Protein AF-A0A8J6NQ04-F1 (afdb_monomer_lite)

pLDDT: mean 86.82, std 11.33, range [35.53, 97.88]

Structure (mmCIF, N/CA/C/O backbone):
data_AF-A0A8J6NQ04-F1
#
_entry.id   AF-A0A8J6NQ04-F1
#
loop_
_atom_site.group_PDB
_atom_site.id
_atom_site.type_symbol
_atom_site.label_atom_id
_atom_site.label_alt_id
_atom_site.label_comp_id
_atom_site.label_asym_id
_atom_site.label_entity_id
_atom_site.label_seq_id
_atom_site.pdbx_PDB_ins_code
_atom_site.Cartn_x
_atom_site.Cartn_y
_atom_site.Cartn_z
_atom_site.occupancy
_atom_site.B_iso_or_equiv
_atom_site.auth_seq_id
_atom_site.auth_comp_id
_atom_site.auth_asym_id
_atom_site.auth_atom_id
_atom_site.pdbx_PDB_model_num
ATOM 1 N N . MET A 1 1 ? -10.319 -0.128 16.556 1.00 94.50 1 MET A N 1
ATOM 2 C CA . MET A 1 1 ? -8.841 -0.154 16.621 1.00 94.50 1 MET A CA 1
ATOM 3 C C . MET A 1 1 ? -8.354 -1.260 15.707 1.00 94.50 1 MET A C 1
ATOM 5 O O . MET A 1 1 ? -8.867 -2.362 15.822 1.00 94.50 1 MET A O 1
ATOM 9 N N . LEU A 1 2 ? -7.416 -0.985 14.806 1.00 97.44 2 LEU A N 1
ATOM 10 C CA . LEU A 1 2 ? -6.812 -1.974 13.913 1.00 97.44 2 LEU A CA 1
ATOM 11 C C . LEU A 1 2 ? -5.404 -2.292 14.416 1.00 97.44 2 LEU A C 1
ATOM 13 O O . LEU A 1 2 ? -4.626 -1.371 14.656 1.00 97.44 2 LEU A O 1
ATOM 17 N N . ALA A 1 3 ? -5.070 -3.570 14.569 1.00 97.62 3 ALA A N 1
ATOM 18 C CA . ALA A 1 3 ? -3.758 -3.992 15.052 1.00 97.62 3 ALA A CA 1
ATOM 19 C C . ALA A 1 3 ? -3.240 -5.205 14.274 1.00 97.62 3 ALA A C 1
ATOM 21 O O . ALA A 1 3 ? -4.023 -6.072 13.883 1.00 97.62 3 ALA A O 1
ATOM 22 N N . ASN A 1 4 ? -1.926 -5.272 14.062 1.00 97.75 4 ASN A N 1
ATOM 23 C CA . ASN A 1 4 ? -1.296 -6.356 13.315 1.00 97.75 4 ASN A CA 1
ATOM 24 C C . ASN A 1 4 ? -0.850 -7.472 14.267 1.00 97.75 4 ASN A C 1
ATOM 26 O O . ASN A 1 4 ? -0.083 -7.228 15.192 1.00 97.75 4 ASN A O 1
ATOM 30 N N . ILE A 1 5 ? -1.287 -8.708 14.036 1.00 96.88 5 ILE A N 1
ATOM 31 C CA . ILE A 1 5 ? -0.862 -9.843 14.868 1.00 96.88 5 ILE A CA 1
ATOM 32 C C . ILE A 1 5 ? 0.562 -10.320 14.560 1.00 96.88 5 ILE A C 1
ATOM 34 O O . ILE A 1 5 ? 1.161 -10.969 15.411 1.00 96.88 5 ILE A O 1
ATOM 38 N N . ASN A 1 6 ? 1.111 -9.991 13.387 1.00 96.31 6 ASN A N 1
ATOM 39 C CA . ASN A 1 6 ? 2.474 -10.374 13.005 1.00 96.31 6 ASN A CA 1
ATOM 40 C C . ASN A 1 6 ? 3.538 -9.413 13.548 1.00 96.31 6 ASN A C 1
ATOM 42 O O . ASN A 1 6 ? 4.679 -9.816 13.744 1.00 96.31 6 ASN A O 1
ATOM 46 N N . ALA A 1 7 ? 3.171 -8.163 13.839 1.00 94.62 7 ALA A N 1
ATOM 47 C CA . ALA A 1 7 ? 4.095 -7.189 14.398 1.00 94.62 7 ALA A CA 1
ATOM 48 C C . ALA A 1 7 ? 4.182 -7.337 15.922 1.00 94.62 7 ALA A C 1
ATOM 50 O O . ALA A 1 7 ? 3.208 -7.107 16.654 1.00 94.62 7 ALA A O 1
ATOM 51 N N . ALA A 1 8 ? 5.375 -7.671 16.416 1.00 88.38 8 ALA A N 1
ATOM 52 C CA . ALA A 1 8 ? 5.630 -7.758 17.847 1.00 88.38 8 ALA A CA 1
ATOM 53 C C . ALA A 1 8 ? 5.197 -6.458 18.552 1.00 88.38 8 ALA A C 1
ATOM 55 O O . ALA A 1 8 ? 5.458 -5.354 18.083 1.00 88.38 8 ALA A O 1
ATOM 56 N N . ARG A 1 9 ? 4.536 -6.586 19.709 1.00 92.25 9 ARG A N 1
ATOM 57 C CA . ARG A 1 9 ? 3.998 -5.480 20.534 1.00 92.25 9 ARG A CA 1
ATOM 58 C C . ARG A 1 9 ? 2.775 -4.735 19.978 1.00 92.25 9 ARG A C 1
ATOM 60 O O . ARG A 1 9 ? 2.140 -4.044 20.771 1.00 92.25 9 ARG A O 1
ATOM 67 N N . SER A 1 10 ? 2.379 -4.899 18.711 1.00 95.19 10 SER A N 1
ATOM 68 C CA . SER A 1 10 ? 1.218 -4.188 18.131 1.00 95.19 10 SER A CA 1
ATOM 69 C C . SER A 1 10 ? -0.072 -4.410 18.933 1.00 95.19 10 SER A C 1
ATOM 71 O O . SER A 1 10 ? -0.723 -3.454 19.352 1.00 95.19 10 SER A O 1
ATOM 73 N N . ILE A 1 11 ? -0.390 -5.670 19.252 1.00 96.38 11 ILE A N 1
ATOM 74 C CA . ILE A 1 11 ? -1.571 -6.033 20.054 1.00 96.38 11 ILE A CA 1
ATOM 75 C C . ILE A 1 11 ? -1.493 -5.471 21.478 1.00 96.38 11 ILE A C 1
ATOM 77 O O . ILE A 1 11 ? -2.486 -4.966 21.998 1.00 96.38 11 ILE A O 1
ATOM 81 N N . GLY A 1 12 ? -0.315 -5.523 22.105 1.00 95.88 12 GLY A N 1
ATOM 82 C CA . GLY A 1 12 ? -0.109 -4.976 23.447 1.00 95.88 12 GLY A CA 1
ATOM 83 C C . GLY A 1 12 ? -0.339 -3.464 23.495 1.00 95.88 12 GLY A C 1
ATOM 84 O O . GLY A 1 12 ? -1.061 -2.982 24.367 1.00 95.88 12 GLY A O 1
ATOM 85 N N . LEU A 1 13 ? 0.205 -2.727 22.519 1.00 96.69 13 LEU A N 1
ATOM 86 C CA . LEU A 1 13 ? -0.014 -1.285 22.379 1.00 96.69 13 LEU A CA 1
ATOM 87 C C . LEU A 1 13 ? -1.482 -0.957 22.088 1.00 96.69 13 LEU A C 1
ATOM 89 O O . LEU A 1 13 ? -2.018 -0.022 22.680 1.00 96.69 13 LEU A O 1
ATOM 93 N N . ALA A 1 14 ? -2.141 -1.734 21.222 1.00 96.88 14 ALA A N 1
ATOM 94 C CA . ALA A 1 14 ? -3.564 -1.581 20.931 1.00 96.88 14 ALA A CA 1
ATOM 95 C C . ALA A 1 14 ? -4.407 -1.708 22.202 1.00 96.88 14 ALA A C 1
ATOM 97 O O . ALA A 1 14 ? -5.176 -0.800 22.513 1.00 96.88 14 ALA A O 1
ATOM 98 N N . ASN A 1 15 ? -4.199 -2.776 22.974 1.00 96.62 15 ASN A N 1
ATOM 99 C CA . ASN A 1 15 ? -4.904 -2.997 24.234 1.00 96.62 15 ASN A CA 1
ATOM 100 C C . ASN A 1 15 ? -4.642 -1.868 25.235 1.00 96.62 15 ASN A C 1
ATOM 102 O O . ASN A 1 15 ? -5.588 -1.324 25.798 1.00 96.62 15 ASN A O 1
ATOM 106 N N . TYR A 1 16 ? -3.378 -1.466 25.414 1.00 96.75 16 TYR A N 1
ATOM 107 C CA . TYR A 1 16 ? -3.022 -0.357 26.300 1.00 96.75 16 TYR A CA 1
ATOM 108 C C . TYR A 1 16 ? -3.736 0.944 25.906 1.00 96.75 16 TYR A C 1
ATOM 110 O O . TYR A 1 16 ? -4.350 1.597 26.752 1.00 96.75 16 TYR A O 1
ATOM 118 N N . TYR A 1 17 ? -3.699 1.307 24.620 1.00 95.94 17 TYR A N 1
ATOM 119 C CA . TYR A 1 17 ? -4.351 2.513 24.113 1.00 95.94 17 TYR A CA 1
ATOM 120 C C . TYR A 1 17 ? -5.870 2.455 24.300 1.00 95.94 17 TYR A C 1
ATOM 122 O O . TYR A 1 17 ? -6.471 3.434 24.737 1.00 95.94 17 TYR A O 1
ATOM 130 N N . MET A 1 18 ? -6.487 1.307 24.008 1.00 96.44 18 MET A N 1
ATOM 131 C CA . MET A 1 18 ? -7.924 1.103 24.182 1.00 96.44 18 MET A CA 1
ATOM 132 C C . MET A 1 18 ? -8.342 1.252 25.643 1.00 96.44 18 MET A C 1
ATOM 134 O O . MET A 1 18 ? -9.301 1.967 25.908 1.00 96.44 18 MET A O 1
ATOM 138 N N . THR A 1 19 ? -7.588 0.686 26.589 1.00 97.12 19 THR A N 1
ATOM 139 C CA . THR A 1 19 ? -7.846 0.862 28.026 1.00 97.12 19 THR A CA 1
ATOM 140 C C . THR A 1 19 ? -7.745 2.328 28.443 1.00 97.12 19 THR A C 1
ATOM 142 O O . THR A 1 19 ? -8.609 2.824 29.154 1.00 97.12 19 THR A O 1
ATOM 145 N N . LYS A 1 20 ? -6.719 3.055 27.982 1.00 97.25 20 LYS A N 1
ATOM 146 C CA . LYS A 1 20 ? -6.529 4.476 28.329 1.00 97.25 20 LYS A CA 1
ATOM 147 C C . LYS A 1 20 ? -7.561 5.417 27.708 1.00 97.25 20 LYS A C 1
ATOM 149 O O . LYS A 1 20 ? -7.707 6.538 28.184 1.00 97.25 20 LYS A O 1
ATOM 154 N N . ARG A 1 21 ? -8.224 4.996 26.631 1.00 95.25 21 ARG A N 1
ATOM 155 C CA . ARG A 1 21 ? -9.233 5.778 25.900 1.00 95.25 21 ARG A CA 1
ATOM 156 C C . ARG A 1 21 ? -10.648 5.226 26.056 1.00 95.25 21 ARG A C 1
ATOM 158 O O . ARG A 1 21 ? -11.530 5.673 25.334 1.00 95.25 21 ARG A O 1
ATOM 165 N N . GLU A 1 22 ? -10.832 4.250 26.945 1.00 94.75 22 GLU A N 1
ATOM 166 C CA . GLU A 1 22 ? -12.122 3.609 27.226 1.00 94.75 22 GLU A CA 1
ATOM 167 C C . GLU A 1 22 ? -12.807 3.061 25.959 1.00 94.75 22 GLU A C 1
ATOM 169 O O . GLU A 1 22 ? -14.026 3.081 25.811 1.00 94.75 22 GLU A O 1
ATOM 174 N N . ILE A 1 23 ? -12.007 2.560 25.012 1.00 92.38 23 ILE A N 1
ATOM 175 C CA . ILE A 1 23 ? -12.515 1.949 23.783 1.00 92.38 23 ILE A CA 1
ATOM 176 C C . ILE A 1 23 ? -12.910 0.498 24.104 1.00 92.38 23 ILE A C 1
ATOM 178 O O . ILE A 1 23 ? -12.046 -0.264 24.553 1.00 92.38 23 ILE A O 1
ATOM 182 N N . PRO A 1 24 ? -14.161 0.077 23.827 1.00 92.31 24 PRO A N 1
ATOM 183 C CA . PRO A 1 24 ? -14.615 -1.290 24.075 1.00 92.31 24 PRO A CA 1
ATOM 184 C C . PRO A 1 24 ? -13.717 -2.333 23.407 1.00 92.31 24 PRO A C 1
ATOM 186 O O . PRO A 1 24 ? -13.329 -2.170 22.248 1.00 92.31 24 PRO A O 1
ATOM 189 N N . GLN A 1 25 ? -13.397 -3.416 24.119 1.00 93.50 25 GLN A N 1
ATOM 190 C CA . GLN A 1 25 ? -12.478 -4.452 23.627 1.00 93.50 25 GLN A CA 1
ATOM 191 C C . GLN A 1 25 ? -13.006 -5.162 22.377 1.00 93.50 25 GLN A C 1
ATOM 193 O O . GLN A 1 25 ? -12.226 -5.518 21.495 1.00 93.50 25 GLN A O 1
ATOM 198 N N . GLU A 1 26 ? -14.327 -5.277 22.231 1.00 92.44 26 GLU A N 1
ATOM 199 C CA . GLU A 1 26 ? -14.962 -5.774 21.007 1.00 92.44 26 GLU A CA 1
ATOM 200 C C . GLU A 1 26 ? -14.681 -4.927 19.753 1.00 92.44 26 GLU A C 1
ATOM 202 O O . GLU A 1 26 ? -14.937 -5.399 18.649 1.00 92.44 26 GLU A O 1
ATOM 207 N N . ASN A 1 27 ? -14.165 -3.698 19.897 1.00 93.38 27 ASN A N 1
ATOM 208 C CA . ASN A 1 27 ? -13.805 -2.813 18.787 1.00 93.38 27 ASN A CA 1
ATOM 209 C C . ASN A 1 27 ? -12.361 -3.022 18.298 1.00 93.38 27 ASN A C 1
ATOM 211 O O . ASN A 1 27 ? -11.871 -2.246 17.466 1.00 93.38 27 ASN A O 1
ATOM 215 N N . LEU A 1 28 ? -11.652 -4.030 18.819 1.00 95.50 28 LEU A N 1
ATOM 216 C CA . LEU A 1 28 ? -10.335 -4.429 18.334 1.00 95.50 28 LEU A CA 1
ATOM 217 C C . LEU A 1 28 ? -10.459 -5.375 17.135 1.00 95.50 28 LEU A C 1
ATOM 219 O O . LEU A 1 28 ? -10.913 -6.509 17.261 1.00 95.50 28 LEU A O 1
ATOM 223 N N . VAL A 1 29 ? -9.946 -4.940 15.989 1.00 96.69 29 VAL A N 1
ATOM 224 C CA . VAL A 1 29 ? -9.786 -5.766 14.793 1.00 96.69 29 VAL A CA 1
ATOM 225 C C . VAL A 1 29 ? -8.333 -6.205 14.696 1.00 96.69 29 VAL A C 1
ATOM 227 O O . VAL A 1 29 ? -7.419 -5.386 14.570 1.00 96.69 29 VAL A O 1
ATOM 230 N N . LYS A 1 30 ? -8.126 -7.517 14.757 1.00 97.38 30 LYS A N 1
ATOM 231 C CA . LYS A 1 30 ? -6.816 -8.154 14.629 1.00 97.38 30 LYS A CA 1
ATOM 232 C C . LYS A 1 30 ? -6.601 -8.553 13.173 1.00 97.38 30 LYS A C 1
ATOM 234 O O . LYS A 1 30 ? -7.373 -9.338 12.631 1.00 97.38 30 LYS A O 1
ATOM 239 N N . LEU A 1 31 ? -5.564 -8.010 12.549 1.00 97.88 31 LEU A N 1
ATOM 240 C CA . LEU A 1 31 ? -5.245 -8.213 11.139 1.00 97.88 31 LEU A CA 1
ATOM 241 C C . LEU A 1 31 ? -3.985 -9.067 11.011 1.00 97.88 31 LEU A C 1
ATOM 243 O O . LEU A 1 31 ? -2.990 -8.805 11.682 1.00 97.88 31 LEU A O 1
ATOM 247 N N . TRP A 1 32 ? -4.024 -10.076 10.141 1.00 97.06 32 TRP A N 1
ATOM 248 C CA . TRP A 1 32 ? -2.859 -10.888 9.785 1.00 97.06 32 TRP A CA 1
ATOM 249 C C . TRP A 1 32 ? -2.277 -10.385 8.469 1.00 97.06 32 TRP A C 1
ATOM 251 O O . TRP A 1 32 ? -2.653 -10.844 7.393 1.00 97.06 32 TRP A O 1
ATOM 261 N N . VAL A 1 33 ? -1.388 -9.399 8.552 1.00 97.00 33 VAL A N 1
ATOM 262 C CA . VAL A 1 33 ? -0.741 -8.761 7.398 1.00 97.00 33 VAL A CA 1
ATOM 263 C C . VAL A 1 33 ? 0.760 -8.633 7.656 1.00 97.00 33 VAL A C 1
ATOM 265 O O . VAL A 1 33 ? 1.211 -8.815 8.785 1.00 97.00 33 VAL A O 1
ATOM 268 N N . THR A 1 34 ? 1.556 -8.389 6.617 1.00 96.44 34 THR A N 1
ATOM 269 C CA . THR A 1 34 ? 2.997 -8.139 6.778 1.00 96.44 34 THR A CA 1
ATOM 270 C C . THR A 1 34 ? 3.258 -6.991 7.758 1.00 96.44 34 THR A C 1
ATOM 272 O O . THR A 1 34 ? 2.465 -6.053 7.836 1.00 96.44 34 THR A O 1
ATOM 275 N N . ASP A 1 35 ? 4.341 -7.086 8.522 1.00 95.38 35 ASP A N 1
ATOM 276 C CA . ASP A 1 35 ? 4.868 -6.027 9.388 1.00 95.38 35 ASP A CA 1
ATOM 277 C C . ASP A 1 35 ? 5.913 -5.147 8.676 1.00 95.38 35 ASP A C 1
ATOM 279 O O . ASP A 1 35 ? 6.390 -4.165 9.243 1.00 95.38 35 ASP A O 1
ATOM 283 N N . ASN A 1 36 ? 6.219 -5.450 7.409 1.00 96.44 36 ASN A N 1
ATOM 284 C CA . ASN A 1 36 ? 6.981 -4.561 6.539 1.00 96.44 36 ASN A CA 1
ATOM 285 C C . ASN A 1 36 ? 6.208 -3.263 6.268 1.00 96.44 36 ASN A C 1
ATOM 287 O O . ASN A 1 36 ? 4.979 -3.245 6.194 1.00 96.44 36 ASN A O 1
ATOM 291 N N . GLU A 1 37 ? 6.939 -2.185 5.977 1.00 95.12 37 GLU A N 1
ATOM 292 C CA . GLU A 1 37 ? 6.332 -0.889 5.652 1.00 95.12 37 GLU A CA 1
ATOM 293 C C . GLU A 1 37 ? 5.404 -0.919 4.434 1.00 95.12 37 GLU A C 1
ATOM 295 O O . GLU A 1 37 ? 4.546 -0.050 4.302 1.00 95.12 37 GLU A O 1
ATOM 300 N N . THR A 1 38 ? 5.599 -1.859 3.508 1.00 96.44 38 THR A N 1
ATOM 301 C CA . THR A 1 38 ? 4.826 -1.944 2.266 1.00 96.44 38 THR A CA 1
ATOM 302 C C . THR A 1 38 ? 4.171 -3.313 2.135 1.00 96.44 38 THR A C 1
ATOM 304 O O . THR A 1 38 ? 4.843 -4.337 2.270 1.00 96.44 38 THR A O 1
ATOM 307 N N . CYS A 1 39 ? 2.876 -3.336 1.817 1.00 96.69 39 CYS A N 1
ATOM 308 C CA . CYS A 1 39 ? 2.161 -4.543 1.405 1.00 96.69 39 CYS A CA 1
ATOM 309 C C . CYS A 1 39 ? 1.750 -4.479 -0.074 1.00 96.69 39 CYS A C 1
ATOM 311 O O . CYS A 1 39 ? 1.740 -3.414 -0.700 1.00 96.69 39 CYS A O 1
ATOM 313 N N . SER A 1 40 ? 1.436 -5.638 -0.657 1.00 95.56 40 SER A N 1
ATOM 314 C CA . SER A 1 40 ? 0.866 -5.702 -2.005 1.00 95.56 40 SER A CA 1
ATOM 315 C C . SER A 1 40 ? -0.597 -5.245 -1.999 1.00 95.56 40 SER A C 1
ATOM 317 O O . SER A 1 40 ? -1.283 -5.368 -0.980 1.00 95.56 40 SER A O 1
ATOM 319 N N . ARG A 1 41 ? -1.110 -4.792 -3.151 1.00 94.06 41 ARG A N 1
ATOM 320 C CA . ARG A 1 41 ? -2.544 -4.502 -3.320 1.00 94.06 41 ARG A CA 1
ATOM 321 C C . ARG A 1 41 ? -3.414 -5.696 -2.920 1.00 94.06 41 ARG A C 1
ATOM 323 O O . ARG A 1 41 ? -4.322 -5.557 -2.109 1.00 94.06 41 ARG A O 1
ATOM 330 N N . SER A 1 42 ? -3.062 -6.894 -3.395 1.00 94.50 42 SER A N 1
ATOM 331 C CA . SER A 1 42 ? -3.805 -8.110 -3.051 1.00 94.50 42 SER A CA 1
ATOM 332 C C . SER A 1 42 ? -3.763 -8.434 -1.554 1.00 94.50 42 SER A C 1
ATOM 334 O O . SER A 1 42 ? -4.734 -9.002 -1.051 1.00 94.50 42 SER A O 1
ATOM 336 N N . ASP A 1 43 ? -2.657 -8.166 -0.855 1.00 96.38 43 ASP A N 1
ATOM 337 C CA . ASP A 1 43 ? -2.587 -8.368 0.594 1.00 96.38 43 ASP A CA 1
ATOM 338 C C . ASP A 1 43 ? -3.470 -7.365 1.323 1.00 96.38 43 ASP A C 1
ATOM 340 O O . ASP A 1 43 ? -4.207 -7.765 2.221 1.00 96.38 43 ASP A O 1
ATOM 344 N N . TYR A 1 44 ? -3.443 -6.092 0.925 1.00 96.62 44 TYR A N 1
ATOM 345 C CA . TYR A 1 44 ? -4.354 -5.087 1.462 1.00 96.62 44 TYR A CA 1
ATOM 346 C C . TYR A 1 44 ? -5.817 -5.526 1.291 1.00 96.62 44 TYR A C 1
ATOM 348 O O . TYR A 1 44 ? -6.539 -5.630 2.284 1.00 96.62 44 TYR A O 1
ATOM 356 N N . ASP A 1 45 ? -6.235 -5.898 0.079 1.00 95.25 45 ASP A N 1
ATOM 357 C CA . ASP A 1 45 ? -7.631 -6.251 -0.204 1.00 95.25 45 ASP A CA 1
ATOM 358 C C . ASP A 1 45 ? -8.104 -7.453 0.628 1.00 95.25 45 ASP A C 1
ATOM 360 O O . ASP A 1 45 ? -9.180 -7.433 1.235 1.00 95.25 45 ASP A O 1
ATOM 364 N N . LYS A 1 46 ? -7.281 -8.507 0.696 1.00 96.31 46 LYS A N 1
ATOM 365 C CA . LYS A 1 46 ? -7.646 -9.779 1.340 1.00 96.31 46 LYS A CA 1
ATOM 366 C C . LYS A 1 46 ? -7.466 -9.761 2.855 1.00 96.31 46 LYS A C 1
ATOM 368 O O . LYS A 1 46 ? -8.271 -10.366 3.565 1.00 96.31 46 LYS A O 1
ATOM 373 N N . LYS A 1 47 ? -6.405 -9.119 3.350 1.00 97.50 47 LYS A N 1
ATOM 374 C CA . LYS A 1 47 ? -5.952 -9.217 4.749 1.00 97.50 47 LYS A CA 1
ATOM 375 C C . LYS A 1 47 ? -6.238 -7.965 5.574 1.00 97.50 47 LYS A C 1
ATOM 377 O O . LYS A 1 47 ? -6.193 -8.051 6.797 1.00 97.50 47 LYS A O 1
ATOM 382 N N . VAL A 1 48 ? -6.551 -6.833 4.938 1.00 97.38 48 VAL A N 1
ATOM 383 C CA . VAL A 1 48 ? -6.896 -5.574 5.617 1.00 97.38 48 VAL A CA 1
ATOM 384 C C . VAL A 1 48 ? -8.323 -5.156 5.281 1.00 97.38 48 VAL A C 1
ATOM 386 O O . VAL A 1 48 ? -9.195 -5.255 6.143 1.00 97.38 48 VAL A O 1
ATOM 389 N N . ALA A 1 49 ? -8.593 -4.753 4.038 1.00 96.44 49 ALA A N 1
ATOM 390 C CA . ALA A 1 49 ? -9.878 -4.182 3.644 1.00 96.44 49 ALA A CA 1
ATOM 391 C C . ALA A 1 49 ? -11.034 -5.165 3.850 1.00 96.44 49 ALA A C 1
ATOM 393 O O . ALA A 1 49 ? -12.027 -4.827 4.485 1.00 96.44 49 ALA A O 1
ATOM 394 N N . GLY A 1 50 ? -10.892 -6.409 3.382 1.00 95.81 50 GLY A N 1
ATOM 395 C CA . GLY A 1 50 ? -11.910 -7.447 3.544 1.00 95.81 50 GLY A CA 1
ATOM 396 C C . GLY A 1 50 ? -12.320 -7.685 5.007 1.00 95.81 50 GLY A C 1
ATOM 397 O O . GLY A 1 50 ? -13.509 -7.596 5.315 1.00 95.81 50 GLY A O 1
ATOM 398 N N . PRO A 1 51 ? -11.379 -7.985 5.924 1.00 96.56 51 PRO A N 1
ATOM 399 C CA . PRO A 1 51 ? -11.679 -8.123 7.348 1.00 96.56 51 PRO A CA 1
ATOM 400 C C . PRO A 1 51 ? -12.280 -6.867 7.987 1.00 96.56 51 PRO A C 1
ATOM 402 O O . PRO A 1 51 ? -13.220 -6.990 8.769 1.00 96.56 51 PRO A O 1
ATOM 405 N N . VAL A 1 52 ? -11.777 -5.675 7.647 1.00 95.75 52 VAL A N 1
ATOM 406 C CA . VAL A 1 52 ? -12.283 -4.405 8.193 1.00 95.75 52 VAL A CA 1
ATOM 407 C C . VAL A 1 52 ? -13.714 -4.128 7.728 1.00 95.75 52 VAL A C 1
ATOM 409 O O . VAL A 1 52 ? -14.558 -3.824 8.568 1.00 95.75 52 VAL A O 1
ATOM 412 N N . ARG A 1 53 ? -14.020 -4.308 6.434 1.00 94.06 53 ARG A N 1
ATOM 413 C CA . ARG A 1 53 ? -15.386 -4.199 5.886 1.00 94.06 53 ARG A CA 1
ATOM 414 C C . ARG A 1 53 ? -16.346 -5.111 6.633 1.00 94.06 53 ARG A C 1
ATOM 416 O O . ARG A 1 53 ? -17.313 -4.629 7.209 1.00 94.06 53 ARG A O 1
ATOM 423 N N . ARG A 1 54 ? -16.019 -6.408 6.709 1.00 93.19 54 ARG A N 1
ATOM 424 C CA . ARG A 1 54 ? -16.856 -7.397 7.406 1.00 93.19 54 ARG A CA 1
ATOM 425 C C . ARG A 1 54 ? -17.097 -7.017 8.861 1.00 93.19 54 ARG A C 1
ATOM 427 O O . ARG A 1 54 ? -18.206 -7.180 9.352 1.00 93.19 54 ARG A O 1
ATOM 434 N N . PHE A 1 55 ? -16.073 -6.514 9.550 1.00 93.75 55 PHE A N 1
ATOM 435 C CA . PHE A 1 55 ? -16.213 -6.077 10.934 1.00 93.75 55 PHE A CA 1
ATOM 436 C C . PHE A 1 55 ? -17.190 -4.902 11.068 1.00 93.75 55 PHE A C 1
ATOM 438 O O . PHE A 1 55 ? -18.061 -4.936 11.933 1.00 93.75 55 PHE A O 1
ATOM 445 N N . ILE A 1 56 ? -17.073 -3.885 10.208 1.00 91.25 56 ILE A N 1
ATOM 446 C CA . ILE A 1 56 ? -17.963 -2.715 10.219 1.00 91.25 56 ILE A CA 1
ATOM 447 C C . ILE A 1 56 ? -19.400 -3.125 9.867 1.00 91.25 56 ILE A C 1
ATOM 449 O O . ILE A 1 56 ? -20.326 -2.744 10.576 1.00 91.25 56 ILE A O 1
ATOM 453 N N . GLU A 1 57 ? -19.579 -3.947 8.832 1.00 88.88 57 GLU A N 1
ATOM 454 C CA . GLU A 1 57 ? -20.884 -4.469 8.400 1.00 88.88 57 GLU A CA 1
ATOM 455 C C . GLU A 1 57 ? -21.564 -5.305 9.499 1.00 88.88 57 GLU A C 1
ATOM 457 O O . GLU A 1 57 ? -22.765 -5.181 9.716 1.00 88.88 57 GLU A O 1
ATOM 462 N N . GLN A 1 58 ? -20.809 -6.121 10.244 1.00 88.19 58 GLN A N 1
ATOM 463 C CA . GLN A 1 58 ? -21.338 -6.904 11.370 1.00 88.19 58 GLN A CA 1
ATOM 464 C C . GLN A 1 58 ? -21.659 -6.044 12.597 1.00 88.19 58 GLN A C 1
ATOM 466 O O . GLN A 1 58 ? -22.591 -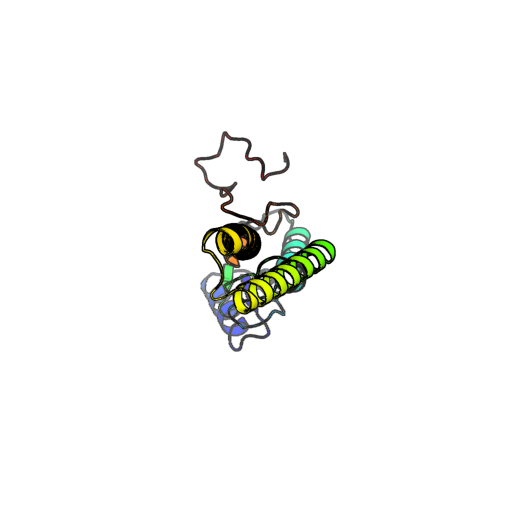6.341 13.341 1.00 88.19 58 GLN A O 1
ATOM 471 N N . LYS A 1 59 ? -20.883 -4.980 12.825 1.00 83.75 59 LYS A N 1
ATOM 472 C CA . LYS A 1 59 ? -21.077 -4.028 13.925 1.00 83.75 59 LYS A CA 1
ATOM 473 C C . LYS A 1 59 ? -22.120 -2.959 13.631 1.00 83.75 59 LYS A C 1
ATOM 475 O O . LYS A 1 59 ? -22.249 -2.053 14.450 1.00 83.75 59 LYS A O 1
ATOM 480 N N . ASN A 1 60 ? -22.848 -3.049 12.516 1.00 64.25 60 ASN A N 1
ATOM 481 C CA . ASN A 1 60 ? -23.869 -2.087 12.102 1.00 64.25 60 ASN A CA 1
ATOM 482 C C . ASN A 1 60 ? -25.106 -2.162 13.027 1.00 64.25 60 ASN A C 1
ATOM 484 O O . ASN A 1 60 ? -26.178 -2.647 12.679 1.00 64.25 60 ASN A O 1
ATOM 488 N N . SER A 1 61 ? -24.878 -1.750 14.272 1.00 62.12 61 SER A N 1
ATOM 489 C CA . SER A 1 61 ? -25.795 -1.605 15.394 1.00 62.12 61 SER A CA 1
ATOM 490 C C . SER A 1 61 ? -26.236 -0.139 15.500 1.00 62.12 61 SER A C 1
ATOM 492 O O . SER A 1 61 ? -25.754 0.718 14.765 1.00 62.12 61 SER A O 1
ATOM 494 N N . GLU A 1 62 ? -27.091 0.177 16.476 1.00 64.25 62 GLU A N 1
ATOM 495 C CA . GLU A 1 62 ? -27.658 1.513 16.759 1.00 64.25 62 GLU A CA 1
ATOM 496 C C . GLU A 1 62 ? -26.642 2.677 16.854 1.00 64.25 62 GLU A C 1
ATOM 498 O O . GLU A 1 62 ? -27.032 3.844 16.837 1.00 64.25 62 GLU A O 1
ATOM 503 N N . ARG A 1 63 ? -25.336 2.390 16.961 1.00 71.94 63 ARG A N 1
ATOM 504 C CA . ARG A 1 63 ? -24.257 3.387 16.979 1.00 71.94 63 ARG A CA 1
ATOM 505 C C . ARG A 1 63 ? -23.235 3.108 15.871 1.00 71.94 63 ARG A C 1
ATOM 507 O O . ARG A 1 63 ? -22.438 2.179 16.018 1.00 71.94 63 ARG A O 1
ATOM 514 N N . PRO A 1 64 ? -23.191 3.923 14.803 1.00 79.38 64 PRO A N 1
ATOM 515 C CA . PRO A 1 64 ? -22.250 3.716 13.710 1.00 79.38 64 PRO A CA 1
ATOM 516 C C . PRO A 1 64 ? -20.804 3.981 14.153 1.00 79.38 64 PRO A C 1
ATOM 518 O O . PRO A 1 64 ? -20.523 4.917 14.908 1.00 79.38 64 PRO A O 1
ATOM 521 N N . ILE A 1 65 ? -19.863 3.181 13.643 1.00 85.75 65 ILE A N 1
ATOM 522 C CA . ILE A 1 65 ? -18.425 3.407 13.841 1.00 85.75 65 ILE A CA 1
ATOM 523 C C . ILE A 1 65 ? -18.028 4.690 13.105 1.00 85.75 65 ILE A C 1
ATOM 525 O O . ILE A 1 65 ? -18.176 4.793 11.893 1.00 85.75 65 ILE A O 1
ATOM 529 N N . ARG A 1 66 ? -17.499 5.673 13.840 1.00 85.06 66 ARG A N 1
ATOM 530 C CA . ARG A 1 66 ? -17.131 6.990 13.285 1.00 85.06 66 ARG A CA 1
ATOM 531 C C . ARG A 1 66 ? -15.660 7.132 12.912 1.00 85.06 66 ARG A C 1
ATOM 533 O O . ARG A 1 66 ? -15.320 8.037 12.162 1.00 85.06 66 ARG A O 1
ATOM 540 N N . CYS A 1 67 ? -14.788 6.303 13.480 1.00 88.12 67 CYS A N 1
ATOM 541 C CA . CYS A 1 67 ? -13.346 6.448 13.329 1.00 88.12 67 CYS A CA 1
ATOM 542 C C . CYS A 1 67 ? -12.643 5.090 13.395 1.00 88.12 67 CYS A C 1
ATOM 544 O O . CYS A 1 67 ? -12.965 4.245 14.236 1.00 88.12 67 CYS A O 1
ATOM 546 N N . LEU A 1 68 ? -11.649 4.914 12.525 1.00 92.81 68 LEU A N 1
ATOM 547 C CA . LEU A 1 68 ? -10.715 3.799 12.548 1.00 92.81 68 LEU A CA 1
ATOM 548 C C . LEU A 1 68 ? -9.351 4.319 12.997 1.00 92.81 68 LEU A C 1
ATOM 550 O O . LEU A 1 68 ? -8.809 5.258 12.427 1.00 92.81 68 LEU A O 1
ATOM 554 N N . VAL A 1 69 ? -8.792 3.685 14.025 1.00 94.00 69 VAL A N 1
ATOM 555 C CA . VAL A 1 69 ? -7.449 3.991 14.526 1.00 94.00 69 VAL A CA 1
ATOM 556 C C . VAL A 1 69 ? -6.517 2.864 14.108 1.00 94.00 69 VAL A C 1
ATOM 558 O O . VAL A 1 69 ? -6.809 1.702 14.397 1.00 94.00 69 VAL A O 1
ATOM 561 N N . ILE A 1 70 ? -5.426 3.214 13.430 1.00 94.88 70 ILE A N 1
ATOM 562 C CA . ILE A 1 70 ? -4.384 2.300 12.952 1.00 94.88 70 ILE A CA 1
ATOM 563 C C . ILE A 1 70 ? -3.287 2.245 14.016 1.00 94.88 70 ILE A C 1
ATOM 565 O O . ILE A 1 70 ? -2.732 3.279 14.386 1.00 94.88 70 ILE A O 1
ATOM 569 N N . MET A 1 71 ? -2.989 1.055 14.535 1.00 95.12 71 MET A N 1
ATOM 570 C CA . MET A 1 71 ? -1.915 0.866 15.509 1.00 95.12 71 MET A CA 1
ATOM 571 C C . MET A 1 71 ? -0.576 0.571 14.825 1.00 95.12 71 MET A C 1
ATOM 573 O O . MET A 1 71 ? -0.528 0.072 13.699 1.00 95.12 71 MET A O 1
ATOM 577 N N . TYR A 1 72 ? 0.515 0.834 15.550 1.00 94.69 72 TYR A N 1
ATOM 578 C CA . TYR A 1 72 ? 1.869 0.413 15.191 1.00 94.69 72 TYR A CA 1
ATOM 579 C C . TYR A 1 72 ? 1.909 -1.029 14.665 1.00 94.69 72 TYR A C 1
ATOM 581 O O . TYR A 1 72 ? 1.246 -1.914 15.211 1.00 94.69 72 TYR A O 1
ATOM 589 N N . GLY A 1 73 ? 2.733 -1.264 13.643 1.00 95.06 73 GLY A N 1
ATOM 590 C CA . GLY A 1 73 ? 2.966 -2.584 13.064 1.00 95.06 73 GLY A CA 1
ATOM 591 C C . GLY A 1 73 ? 2.096 -2.913 11.853 1.00 95.06 73 GLY A C 1
ATOM 592 O O . GLY A 1 73 ? 2.292 -3.961 11.249 1.00 95.06 73 GLY A O 1
ATOM 593 N N . LEU A 1 74 ? 1.147 -2.053 11.480 1.00 97.00 74 LEU A N 1
ATOM 594 C CA . LEU A 1 74 ? 0.486 -2.133 10.178 1.00 97.00 74 LEU A CA 1
ATOM 595 C C . LEU A 1 74 ? 1.373 -1.512 9.080 1.00 97.00 74 LEU A C 1
ATOM 597 O O . LEU A 1 74 ? 2.139 -0.594 9.383 1.00 97.00 74 LEU A O 1
ATOM 601 N N . PRO A 1 75 ? 1.266 -1.976 7.818 1.00 97.25 75 PRO A N 1
ATOM 602 C CA . PRO A 1 75 ? 1.970 -1.362 6.696 1.00 97.25 75 PRO A CA 1
ATOM 603 C C . PRO A 1 75 ? 1.675 0.136 6.585 1.00 97.25 75 PRO A C 1
ATOM 605 O O . PRO A 1 75 ? 0.586 0.595 6.911 1.00 97.25 75 PRO A O 1
ATOM 608 N N . LEU A 1 76 ? 2.626 0.905 6.071 1.00 96.50 76 LEU A N 1
ATOM 609 C CA . LEU A 1 76 ? 2.446 2.331 5.796 1.00 96.50 76 LEU A CA 1
ATOM 610 C C . LEU A 1 76 ? 2.010 2.576 4.349 1.00 96.50 76 LEU A C 1
ATOM 612 O O . LEU A 1 76 ? 1.341 3.565 4.063 1.00 96.50 76 LEU A O 1
ATOM 616 N N . ARG A 1 77 ? 2.389 1.677 3.434 1.00 95.56 77 ARG A N 1
ATOM 617 C CA . ARG A 1 77 ? 2.201 1.814 1.988 1.00 95.56 77 ARG A CA 1
ATOM 618 C C . ARG A 1 77 ? 1.523 0.585 1.389 1.00 95.56 77 ARG A C 1
ATOM 620 O O . ARG A 1 77 ? 1.854 -0.550 1.736 1.00 95.56 77 ARG A O 1
ATOM 627 N N . VAL A 1 78 ? 0.626 0.820 0.438 1.00 95.62 78 VAL A N 1
ATOM 628 C CA . VAL A 1 78 ? 0.023 -0.201 -0.417 1.00 95.62 78 VAL A CA 1
ATOM 629 C C . VAL A 1 78 ? 0.590 -0.037 -1.817 1.00 95.62 78 VAL A C 1
ATOM 631 O O . VAL A 1 78 ? 0.551 1.040 -2.413 1.00 95.62 78 VAL A O 1
ATOM 634 N N . SER A 1 79 ? 1.171 -1.119 -2.325 1.00 93.69 79 SER A N 1
ATOM 635 C CA . SER A 1 79 ? 1.754 -1.138 -3.662 1.00 93.69 79 SER A CA 1
ATOM 636 C C . SER A 1 79 ? 0.670 -1.016 -4.741 1.00 93.69 79 SER A C 1
ATOM 638 O O . SER A 1 79 ? -0.487 -1.377 -4.496 1.00 93.69 79 SER A O 1
ATOM 640 N N . PRO A 1 80 ? 1.043 -0.579 -5.956 1.00 89.38 80 PRO A N 1
ATOM 641 C CA . PRO A 1 80 ? 0.147 -0.557 -7.106 1.00 89.38 80 PRO A CA 1
ATOM 642 C C . PRO A 1 80 ? -0.517 -1.918 -7.359 1.00 89.38 80 PRO A C 1
ATOM 644 O O . PRO A 1 80 ? 0.046 -2.958 -6.986 1.00 89.38 80 PRO A O 1
ATOM 647 N N . PRO A 1 81 ? -1.692 -1.941 -8.015 1.00 86.38 81 PRO A N 1
ATOM 648 C CA . PRO A 1 81 ? -2.275 -3.187 -8.489 1.00 86.38 81 PRO A CA 1
ATOM 649 C C . PRO A 1 81 ? -1.288 -3.927 -9.392 1.00 86.38 81 PRO A C 1
ATOM 651 O O . PRO A 1 81 ?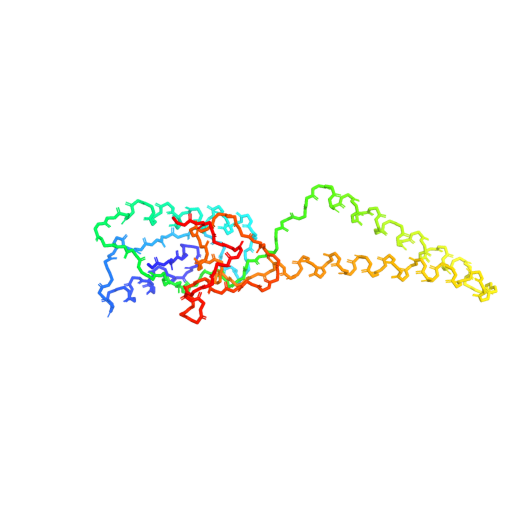 -0.481 -3.329 -10.110 1.00 86.38 81 PRO A O 1
ATOM 654 N N . GLU A 1 82 ? -1.351 -5.254 -9.347 1.00 83.69 82 GLU A N 1
ATOM 655 C CA . GLU A 1 82 ? -0.547 -6.057 -10.249 1.00 83.69 82 GLU A CA 1
ATOM 656 C C . GLU A 1 82 ? -0.959 -5.796 -11.697 1.00 83.69 82 GLU A C 1
ATOM 658 O O . GLU A 1 82 ? -2.137 -5.848 -12.044 1.00 83.69 82 GLU A O 1
ATOM 663 N N . MET A 1 83 ? 0.041 -5.576 -12.548 1.00 80.25 83 MET A N 1
ATOM 664 C CA . MET A 1 83 ? -0.149 -5.435 -13.986 1.00 80.25 83 MET A CA 1
ATOM 665 C C . MET A 1 83 ? -0.901 -6.656 -14.529 1.00 80.25 83 MET A C 1
ATOM 667 O O . MET A 1 83 ? -0.523 -7.795 -14.224 1.00 80.25 83 MET A O 1
ATOM 671 N N . SER A 1 84 ? -1.942 -6.431 -15.328 1.00 82.00 84 SER A N 1
ATOM 672 C CA . SER A 1 84 ? -2.706 -7.500 -15.968 1.00 82.00 84 SER A CA 1
ATOM 673 C C . SER A 1 84 ? -1.822 -8.313 -16.916 1.00 82.00 84 SER A C 1
ATOM 675 O O . SER A 1 84 ? -0.754 -7.873 -17.349 1.00 82.00 84 SER A O 1
ATOM 677 N N . ARG A 1 85 ? -2.265 -9.520 -17.283 1.00 80.38 85 ARG A N 1
ATOM 678 C CA . ARG A 1 85 ? -1.522 -10.369 -18.225 1.00 80.38 85 ARG A CA 1
ATOM 679 C C . ARG A 1 85 ? -1.251 -9.653 -19.555 1.00 80.38 85 ARG A C 1
ATOM 681 O O . ARG A 1 85 ? -0.117 -9.670 -20.023 1.00 80.38 85 ARG A O 1
ATOM 688 N N . ALA A 1 86 ? -2.261 -8.987 -20.113 1.00 81.62 86 ALA A N 1
ATOM 689 C CA . ALA A 1 86 ? -2.147 -8.265 -21.379 1.00 81.62 86 ALA A CA 1
ATOM 690 C C . ALA A 1 86 ? -1.171 -7.078 -21.292 1.00 81.62 86 ALA A C 1
ATOM 692 O O . ALA A 1 86 ? -0.367 -6.855 -22.201 1.00 81.62 86 ALA A O 1
ATOM 693 N N . GLU A 1 87 ? -1.190 -6.337 -20.182 1.00 82.19 87 GLU A N 1
ATOM 694 C CA . GLU A 1 87 ? -0.240 -5.248 -19.945 1.00 82.19 87 GLU A CA 1
ATOM 695 C C . GLU A 1 87 ? 1.189 -5.779 -19.763 1.00 82.19 87 GLU A C 1
ATOM 697 O O . GLU A 1 87 ? 2.119 -5.214 -20.338 1.00 82.19 87 GLU A O 1
ATOM 702 N N . ARG A 1 88 ? 1.379 -6.901 -19.046 1.00 84.81 88 ARG A N 1
ATOM 703 C CA . ARG A 1 88 ? 2.695 -7.555 -18.903 1.00 84.81 88 ARG A CA 1
ATOM 704 C C . ARG A 1 88 ? 3.239 -8.010 -20.250 1.00 84.81 88 ARG A C 1
ATOM 706 O O . ARG A 1 88 ? 4.411 -7.781 -20.538 1.00 84.81 88 ARG A O 1
ATOM 713 N N . GLU A 1 89 ? 2.408 -8.638 -21.075 1.00 87.06 89 GLU A N 1
ATOM 714 C CA . GLU A 1 89 ? 2.783 -9.079 -22.422 1.00 87.06 89 GLU A CA 1
ATOM 715 C C . GLU A 1 89 ? 3.164 -7.878 -23.302 1.00 87.06 89 GLU A C 1
ATOM 717 O O . GLU A 1 89 ? 4.233 -7.872 -23.917 1.00 87.06 89 GLU A O 1
ATOM 722 N N . SER A 1 90 ? 2.364 -6.809 -23.278 1.00 86.81 90 SER A N 1
ATOM 723 C CA . SER A 1 90 ? 2.651 -5.562 -24.000 1.00 86.81 90 SER A CA 1
ATOM 724 C C . SER A 1 90 ? 3.966 -4.923 -23.544 1.00 86.81 90 SER A C 1
ATOM 726 O O . SER A 1 90 ? 4.796 -4.537 -24.369 1.00 86.81 90 SER A O 1
ATOM 728 N N . MET A 1 91 ? 4.200 -4.868 -22.230 1.00 86.25 91 MET A N 1
ATOM 729 C CA . MET A 1 91 ? 5.437 -4.368 -21.630 1.00 86.25 91 MET A CA 1
ATOM 730 C C . MET A 1 91 ? 6.648 -5.195 -22.083 1.00 86.25 91 MET A C 1
ATOM 732 O O . MET A 1 91 ? 7.672 -4.627 -22.460 1.00 86.25 91 MET A O 1
ATOM 736 N N . GLN A 1 92 ? 6.537 -6.527 -22.112 1.00 90.44 92 GLN A N 1
ATOM 737 C CA . GLN A 1 92 ? 7.609 -7.404 -22.591 1.00 90.44 92 GLN A CA 1
ATOM 738 C C . GLN A 1 92 ? 7.914 -7.193 -24.076 1.00 90.44 92 GLN A C 1
ATOM 740 O O . GLN A 1 92 ? 9.084 -7.141 -24.457 1.00 90.44 92 GLN A O 1
ATOM 745 N N . ILE A 1 93 ? 6.886 -7.033 -24.914 1.00 92.94 93 ILE A N 1
ATOM 746 C CA . ILE A 1 93 ? 7.055 -6.728 -26.341 1.00 92.94 93 ILE A CA 1
ATOM 747 C C . ILE A 1 93 ? 7.799 -5.397 -26.515 1.00 92.94 93 ILE A C 1
ATOM 749 O O . ILE A 1 93 ? 8.745 -5.321 -27.302 1.00 92.94 93 ILE A O 1
ATOM 753 N N . MET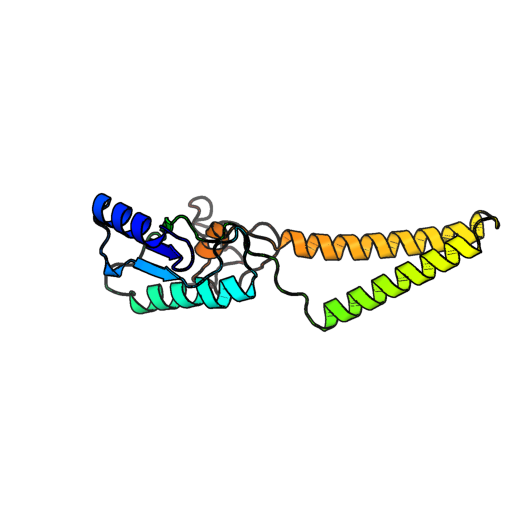 A 1 94 ? 7.430 -4.363 -25.752 1.00 90.44 94 MET A N 1
ATOM 754 C CA . MET A 1 94 ? 8.108 -3.063 -25.796 1.00 90.44 94 MET A CA 1
ATOM 755 C C . MET A 1 94 ? 9.572 -3.157 -25.357 1.00 90.44 94 MET A C 1
ATOM 757 O O . MET A 1 94 ? 10.434 -2.591 -26.027 1.00 90.44 94 MET A O 1
ATOM 761 N N . ILE A 1 95 ? 9.871 -3.906 -24.290 1.00 91.88 95 ILE A N 1
ATOM 762 C CA . ILE A 1 95 ? 11.247 -4.122 -23.811 1.00 91.88 95 ILE A CA 1
ATOM 763 C C . ILE A 1 95 ? 12.085 -4.856 -24.866 1.00 91.88 95 ILE A C 1
ATOM 765 O O . ILE A 1 95 ? 13.212 -4.451 -25.146 1.00 91.88 95 ILE A O 1
ATOM 769 N N . ARG A 1 96 ? 11.540 -5.896 -25.508 1.00 94.38 96 ARG A N 1
ATOM 770 C CA . ARG A 1 96 ? 12.233 -6.599 -26.603 1.00 94.38 96 ARG A CA 1
ATOM 771 C C . ARG A 1 96 ? 12.520 -5.665 -27.775 1.00 94.38 96 ARG A C 1
ATOM 773 O O . ARG A 1 96 ? 13.634 -5.651 -28.289 1.00 94.38 96 ARG A O 1
ATOM 780 N N . LYS A 1 97 ? 11.542 -4.843 -28.167 1.00 93.12 97 LYS A N 1
ATOM 781 C CA . LYS A 1 97 ? 11.715 -3.861 -29.245 1.00 93.12 97 LYS A CA 1
ATOM 782 C C . LYS A 1 97 ? 12.762 -2.800 -28.893 1.00 93.12 97 LYS A C 1
ATOM 784 O O . LYS A 1 97 ? 13.562 -2.431 -29.745 1.00 93.12 97 LYS A O 1
ATOM 789 N N . GLN A 1 98 ? 12.801 -2.347 -27.640 1.00 93.12 98 GLN A N 1
ATOM 790 C CA . GLN A 1 98 ? 13.841 -1.445 -27.142 1.00 93.12 98 GLN A CA 1
ATOM 791 C C . GLN A 1 98 ? 15.237 -2.075 -27.270 1.00 93.12 98 GLN A C 1
ATOM 793 O O . GLN A 1 98 ? 16.165 -1.418 -27.742 1.00 93.12 98 GLN A O 1
ATOM 798 N N . GLN A 1 99 ? 15.390 -3.339 -26.865 1.00 92.75 99 GLN A N 1
ATOM 799 C CA . GLN A 1 99 ? 16.660 -4.065 -26.965 1.00 92.75 99 GLN A CA 1
ATOM 800 C C . GLN A 1 99 ? 17.111 -4.213 -28.418 1.00 92.75 99 GLN A C 1
ATOM 802 O O . GLN A 1 99 ? 18.269 -3.937 -28.725 1.00 92.75 99 GLN A O 1
ATOM 807 N N . ASP A 1 100 ? 16.199 -4.586 -29.314 1.00 93.19 100 ASP A N 1
ATOM 808 C CA . ASP A 1 100 ? 16.510 -4.734 -30.734 1.00 93.19 100 ASP A CA 1
ATOM 809 C C . ASP A 1 100 ? 16.951 -3.404 -31.364 1.00 93.19 100 ASP A C 1
ATOM 811 O O . ASP A 1 100 ? 18.029 -3.336 -31.950 1.00 93.19 100 ASP A O 1
ATOM 815 N N . LEU A 1 101 ? 16.211 -2.311 -31.139 1.00 90.56 101 LEU A N 1
ATOM 816 C CA . LEU A 1 101 ? 16.608 -0.981 -31.622 1.00 90.56 101 LEU A CA 1
ATOM 817 C C . LEU A 1 101 ? 17.940 -0.512 -31.030 1.00 90.56 101 LEU A C 1
ATOM 819 O O . LEU A 1 101 ? 18.730 0.125 -31.721 1.00 90.56 101 LEU A O 1
ATOM 823 N N . THR A 1 102 ? 18.217 -0.840 -29.767 1.00 91.81 102 THR A N 1
ATOM 824 C CA . THR A 1 102 ? 19.506 -0.529 -29.133 1.00 91.81 102 THR A CA 1
ATOM 825 C C . THR A 1 102 ? 20.645 -1.296 -29.809 1.00 91.81 102 THR A C 1
ATOM 827 O O . THR A 1 102 ? 21.701 -0.728 -30.087 1.00 91.81 102 THR A O 1
ATOM 830 N N . ASN A 1 103 ? 20.430 -2.574 -30.127 1.00 92.12 103 ASN A N 1
ATOM 831 C CA . ASN A 1 103 ? 21.400 -3.397 -30.847 1.00 92.12 103 ASN A CA 1
ATOM 832 C C . ASN A 1 103 ? 21.614 -2.899 -32.279 1.00 92.12 103 ASN A C 1
ATOM 834 O O . ASN A 1 103 ? 22.759 -2.810 -32.718 1.00 92.12 103 ASN A O 1
ATOM 838 N N . GLN A 1 104 ? 20.542 -2.536 -32.987 1.00 88.75 104 GLN A N 1
ATOM 839 C CA . GLN A 1 104 ? 20.626 -1.925 -34.313 1.00 88.75 104 GLN A CA 1
ATOM 840 C C . GLN A 1 104 ? 21.431 -0.626 -34.260 1.00 88.75 104 GLN A C 1
ATOM 842 O O . GLN A 1 104 ? 22.389 -0.486 -35.014 1.00 88.75 104 GLN A O 1
ATOM 847 N N . LEU A 1 105 ? 21.129 0.265 -33.307 1.00 88.50 105 LEU A N 1
ATOM 848 C CA . LEU A 1 105 ? 21.843 1.530 -33.124 1.00 88.50 105 LEU A CA 1
ATOM 849 C C . LEU A 1 105 ? 23.339 1.325 -32.847 1.00 88.50 105 LEU A C 1
ATOM 851 O O . LEU A 1 105 ? 24.168 2.093 -33.328 1.00 88.50 105 LEU A O 1
ATOM 855 N N . ASN A 1 106 ? 23.690 0.288 -32.084 1.00 88.25 106 ASN A N 1
ATOM 856 C CA . ASN A 1 106 ? 25.083 -0.064 -31.818 1.00 88.25 106 ASN A CA 1
ATOM 857 C C . ASN A 1 106 ? 25.806 -0.618 -33.056 1.00 88.25 106 ASN A C 1
ATOM 859 O O . ASN A 1 106 ? 27.007 -0.400 -33.181 1.00 88.25 106 ASN A O 1
ATOM 863 N N . A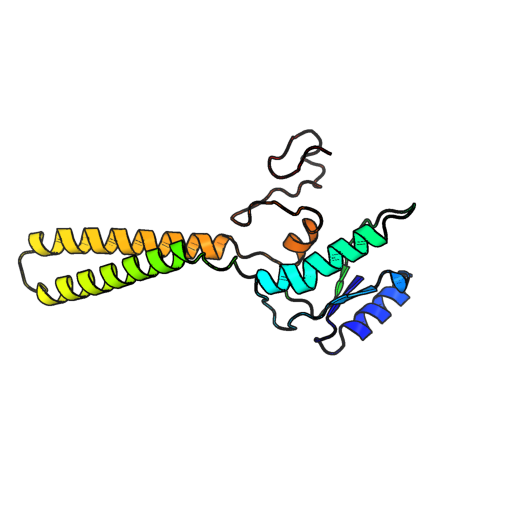RG A 1 107 ? 25.104 -1.308 -33.966 1.00 87.25 107 ARG A N 1
ATOM 864 C CA . ARG A 1 107 ? 25.682 -1.837 -35.216 1.00 87.25 107 ARG A CA 1
ATOM 865 C C . ARG A 1 107 ? 25.987 -0.737 -36.232 1.00 87.25 107 ARG A C 1
ATOM 867 O O . ARG A 1 107 ? 27.039 -0.779 -36.851 1.00 87.25 107 ARG A O 1
ATOM 874 N N . ILE A 1 108 ? 25.117 0.266 -36.344 1.00 85.69 108 ILE A N 1
ATOM 875 C CA . ILE A 1 108 ? 25.281 1.413 -37.263 1.00 85.69 108 ILE A CA 1
ATOM 876 C C . ILE A 1 108 ? 26.092 2.571 -36.653 1.00 85.69 108 ILE A C 1
ATOM 878 O O . ILE A 1 108 ? 26.097 3.699 -37.157 1.00 85.69 108 ILE A O 1
ATOM 882 N N . LYS A 1 109 ? 26.746 2.328 -35.512 1.00 76.44 109 LYS A N 1
ATOM 883 C CA . LYS A 1 109 ? 27.491 3.330 -34.747 1.00 76.44 109 LYS A CA 1
ATOM 884 C C . LYS A 1 109 ? 28.771 3.700 -35.510 1.00 76.44 109 LYS A C 1
ATOM 886 O O . LYS A 1 109 ? 29.808 3.074 -35.337 1.00 76.44 109 LYS A O 1
ATOM 891 N N . GLY A 1 110 ? 28.666 4.707 -36.374 1.00 69.00 110 GLY A N 1
ATOM 892 C CA . GLY A 1 110 ? 29.722 5.130 -37.306 1.00 69.00 110 GLY A CA 1
ATOM 893 C C . GLY A 1 110 ? 29.220 5.446 -38.721 1.00 69.00 110 GLY A C 1
ATOM 894 O O . GLY A 1 110 ? 29.949 6.062 -39.491 1.00 69.00 110 GLY A O 1
ATOM 895 N N . GLU A 1 111 ? 27.979 5.074 -39.051 1.00 75.88 111 GLU A N 1
ATOM 896 C CA . GLU A 1 111 ? 27.319 5.434 -40.313 1.00 75.88 111 GLU A CA 1
ATOM 897 C C . GLU A 1 111 ? 26.770 6.873 -40.303 1.00 75.88 111 GLU A C 1
ATOM 899 O O . GLU A 1 111 ? 26.891 7.593 -39.303 1.00 75.88 111 GLU A O 1
ATOM 904 N N . LYS A 1 112 ? 26.185 7.314 -41.429 1.00 74.62 112 LYS A N 1
ATOM 905 C CA . LYS A 1 112 ? 25.718 8.693 -41.615 1.00 74.62 112 LYS A CA 1
ATOM 906 C C . LYS A 1 112 ? 24.747 9.113 -40.496 1.00 74.62 112 LYS A C 1
ATOM 908 O O . LYS A 1 112 ? 23.922 8.313 -40.050 1.00 74.62 112 LYS A O 1
ATOM 913 N N . PRO A 1 113 ? 24.785 10.388 -40.062 1.00 74.38 113 PRO A N 1
ATOM 914 C CA . PRO A 1 113 ? 23.915 10.888 -38.996 1.00 74.38 113 PRO A CA 1
ATOM 915 C C . PRO A 1 113 ? 22.413 10.700 -39.267 1.00 74.38 113 PRO A C 1
ATOM 917 O O . PRO A 1 113 ? 21.643 10.540 -38.321 1.00 74.38 113 PRO A O 1
ATOM 920 N N . GLU A 1 114 ? 22.001 10.708 -40.539 1.00 75.38 114 GLU A N 1
ATOM 921 C CA . GLU A 1 114 ? 20.606 10.531 -40.967 1.00 75.38 114 GLU A CA 1
ATOM 922 C C . GLU A 1 114 ? 20.072 9.122 -40.677 1.00 75.38 114 GLU A C 1
ATOM 924 O O . GLU A 1 114 ? 18.966 8.993 -40.151 1.00 75.38 114 GLU A O 1
ATOM 929 N N . ASP A 1 115 ? 20.881 8.082 -40.894 1.00 73.81 115 ASP A N 1
ATOM 930 C CA . ASP A 1 115 ? 20.483 6.685 -40.670 1.00 73.81 115 ASP A CA 1
ATOM 931 C C . ASP A 1 115 ? 20.325 6.375 -39.169 1.00 73.81 115 ASP A C 1
ATOM 933 O O . ASP A 1 115 ? 19.446 5.621 -38.747 1.00 73.81 115 ASP A O 1
ATOM 937 N N . GLN A 1 116 ? 21.113 7.044 -38.320 1.00 81.06 116 GLN A N 1
ATOM 938 C CA . GLN A 1 116 ? 21.003 6.932 -36.862 1.00 81.06 116 GLN A CA 1
ATOM 939 C C . GLN A 1 116 ? 19.821 7.712 -36.277 1.00 81.06 116 GLN A C 1
ATOM 941 O O . GLN A 1 116 ? 19.344 7.372 -35.188 1.00 81.06 116 GLN A O 1
ATOM 946 N N . LYS A 1 117 ? 19.375 8.784 -36.944 1.00 87.31 117 LYS A N 1
ATOM 947 C CA . LYS A 1 117 ? 18.353 9.699 -36.419 1.00 87.31 117 LYS A CA 1
ATOM 948 C C . LYS A 1 117 ? 17.017 8.982 -36.220 1.00 87.31 117 LYS A C 1
ATOM 950 O O . LYS A 1 117 ? 16.479 9.014 -35.115 1.00 87.31 117 LYS A O 1
ATOM 955 N N . ASN A 1 118 ? 16.555 8.252 -37.234 1.00 86.19 118 ASN A N 1
ATOM 956 C CA . ASN A 1 118 ? 15.272 7.543 -37.199 1.00 86.19 118 ASN A CA 1
ATOM 957 C C . ASN A 1 118 ? 15.221 6.482 -36.083 1.00 86.19 118 ASN A C 1
ATOM 959 O O . ASN A 1 118 ? 14.227 6.362 -35.367 1.00 86.19 118 ASN A O 1
ATOM 963 N N . ILE A 1 119 ? 16.314 5.735 -35.883 1.00 85.44 119 ILE A N 1
ATOM 964 C CA . ILE A 1 119 ? 16.399 4.710 -34.831 1.00 85.44 119 ILE A CA 1
ATOM 965 C C . ILE A 1 119 ? 16.447 5.351 -33.439 1.00 85.44 119 ILE A C 1
ATOM 967 O O . ILE A 1 119 ? 15.786 4.863 -32.522 1.00 85.44 119 ILE A O 1
ATOM 971 N N . LYS A 1 120 ? 17.176 6.464 -33.269 1.00 89.00 120 LYS A N 1
ATOM 972 C CA . LYS A 1 120 ? 17.193 7.221 -32.005 1.00 89.00 120 LYS A CA 1
ATOM 973 C C . LYS A 1 120 ? 15.814 7.779 -31.656 1.00 89.00 120 LYS A C 1
ATOM 975 O O . LYS A 1 120 ? 15.423 7.705 -30.492 1.00 89.00 120 LYS A O 1
ATOM 980 N N . GLU A 1 121 ? 15.078 8.301 -32.634 1.00 91.44 121 GLU A N 1
ATOM 981 C CA . GLU A 1 121 ? 13.707 8.790 -32.444 1.00 91.44 121 GLU A CA 1
ATOM 982 C C . GLU A 1 121 ? 12.767 7.655 -32.014 1.00 91.44 121 GLU A C 1
ATOM 984 O O . GLU A 1 121 ? 12.133 7.750 -30.961 1.00 91.44 121 GLU A O 1
ATOM 989 N N . ALA A 1 122 ? 12.771 6.526 -32.732 1.00 89.62 122 ALA A N 1
ATOM 990 C CA . ALA A 1 122 ? 11.962 5.358 -32.380 1.00 89.62 122 ALA A CA 1
ATOM 991 C C . ALA A 1 122 ? 12.300 4.789 -30.988 1.00 89.62 122 ALA A C 1
ATOM 993 O O . ALA A 1 122 ? 11.409 4.374 -30.240 1.00 89.62 122 ALA A O 1
ATOM 994 N N . LEU A 1 123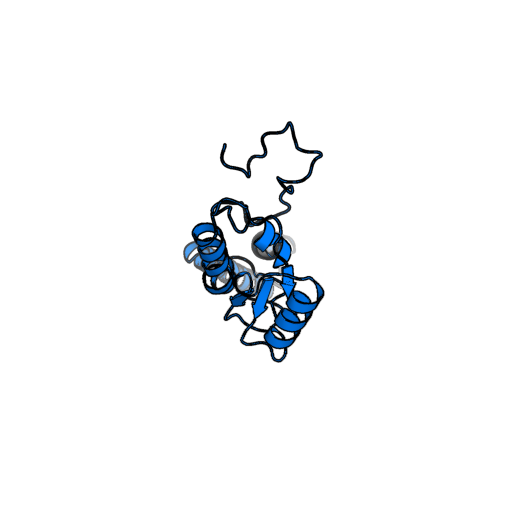 ? 13.584 4.780 -30.617 1.00 91.12 123 LEU A N 1
ATOM 995 C CA . LEU A 1 123 ? 14.048 4.337 -29.304 1.00 91.12 123 LEU A CA 1
ATOM 996 C C . LEU A 1 123 ? 13.585 5.300 -28.202 1.00 91.12 123 LEU A C 1
ATOM 998 O O . LEU A 1 123 ? 13.121 4.850 -27.153 1.00 91.12 123 LEU A O 1
ATOM 1002 N N . ASN A 1 124 ? 13.655 6.612 -28.441 1.00 93.44 124 ASN A N 1
ATOM 1003 C CA . ASN A 1 124 ? 13.161 7.623 -27.507 1.00 93.44 124 ASN A CA 1
ATOM 1004 C C . ASN A 1 124 ? 11.650 7.481 -27.276 1.00 93.44 124 ASN A C 1
ATOM 1006 O O . ASN A 1 124 ? 11.195 7.493 -26.135 1.00 93.44 124 ASN A O 1
ATOM 1010 N N . ASP A 1 125 ? 10.873 7.260 -28.335 1.00 93.12 125 ASP A N 1
ATOM 1011 C CA . ASP A 1 125 ? 9.427 7.067 -28.227 1.00 93.12 125 ASP A CA 1
ATOM 1012 C C . ASP A 1 125 ? 9.059 5.811 -27.435 1.00 93.12 125 ASP A C 1
ATOM 1014 O O . ASP A 1 125 ? 8.143 5.837 -26.608 1.00 93.12 125 ASP A O 1
ATOM 1018 N N . ILE A 1 126 ? 9.782 4.707 -27.641 1.00 92.31 126 ILE A N 1
ATOM 1019 C CA . ILE A 1 126 ? 9.585 3.487 -26.851 1.00 92.31 126 ILE A CA 1
ATOM 1020 C C . ILE A 1 126 ? 9.977 3.720 -25.394 1.00 92.31 126 ILE A C 1
ATOM 1022 O O . ILE A 1 126 ? 9.215 3.348 -24.504 1.00 92.31 126 ILE A O 1
ATOM 1026 N N . ASN A 1 127 ? 11.104 4.381 -25.130 1.00 91.50 127 ASN A N 1
ATOM 1027 C CA . ASN A 1 127 ? 11.517 4.707 -23.767 1.00 91.50 127 ASN A CA 1
ATOM 1028 C C . ASN A 1 127 ? 10.489 5.592 -23.057 1.00 91.50 127 ASN A C 1
ATOM 1030 O O . ASN A 1 127 ? 10.157 5.320 -21.905 1.00 91.50 127 ASN A O 1
ATOM 1034 N N . LYS A 1 128 ? 9.928 6.596 -23.743 1.00 92.38 128 LYS A N 1
ATOM 1035 C CA . LYS A 1 128 ? 8.837 7.427 -23.213 1.00 92.38 128 LYS A CA 1
ATOM 1036 C C . LYS A 1 128 ? 7.606 6.591 -22.880 1.00 92.38 128 LYS A C 1
ATOM 1038 O O . LYS A 1 128 ? 7.063 6.725 -21.789 1.00 92.38 128 LYS A O 1
ATOM 1043 N N . LYS A 1 129 ? 7.185 5.689 -23.774 1.00 90.44 129 LYS A N 1
ATOM 1044 C CA . LYS A 1 129 ? 6.051 4.781 -23.523 1.00 90.44 129 LYS A CA 1
ATOM 1045 C C . LYS A 1 129 ? 6.302 3.876 -22.315 1.00 90.44 129 LYS A C 1
ATOM 1047 O O . LYS A 1 129 ? 5.428 3.748 -21.463 1.00 90.44 129 LYS A O 1
ATOM 1052 N N . ILE A 1 130 ? 7.501 3.300 -22.209 1.00 88.06 130 ILE A N 1
ATOM 1053 C CA . ILE A 1 130 ? 7.906 2.464 -21.071 1.00 88.06 130 ILE A CA 1
ATOM 1054 C C . ILE A 1 130 ? 7.920 3.279 -19.769 1.00 88.06 130 ILE A C 1
ATOM 1056 O O . ILE A 1 130 ? 7.424 2.792 -18.754 1.00 88.06 130 ILE A O 1
ATOM 1060 N N . SER A 1 131 ? 8.461 4.503 -19.786 1.00 8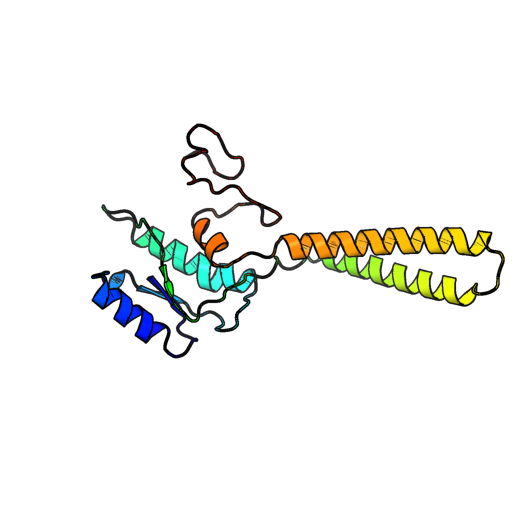7.56 131 SER A N 1
ATOM 1061 C CA . SER A 1 131 ? 8.486 5.388 -18.611 1.00 87.56 131 SER A CA 1
ATOM 1062 C C . SER A 1 131 ? 7.077 5.741 -18.157 1.00 87.56 131 SER A C 1
ATOM 1064 O O . SER A 1 131 ? 6.742 5.517 -17.000 1.00 87.56 131 SER A O 1
ATOM 1066 N N . ASN A 1 132 ? 6.215 6.176 -19.080 1.00 85.44 132 ASN A N 1
ATOM 1067 C CA . ASN A 1 132 ? 4.832 6.541 -18.776 1.00 85.44 132 ASN A CA 1
ATOM 1068 C C . ASN A 1 132 ? 4.054 5.383 -18.136 1.00 85.44 132 ASN A C 1
ATOM 1070 O O . ASN A 1 132 ? 3.313 5.598 -17.181 1.00 85.44 132 ASN A O 1
ATOM 1074 N N . LEU A 1 133 ? 4.240 4.149 -18.622 1.00 81.00 133 LEU A N 1
ATOM 1075 C CA . LEU A 1 133 ? 3.607 2.964 -18.032 1.00 81.00 133 LEU A CA 1
ATOM 1076 C C . LEU A 1 133 ? 4.113 2.684 -16.609 1.00 81.00 133 LEU A C 1
ATOM 1078 O O . LEU A 1 133 ? 3.321 2.378 -15.718 1.00 81.00 133 LEU A O 1
ATOM 1082 N N . LYS A 1 134 ? 5.421 2.823 -16.369 1.00 80.19 134 LYS A N 1
ATOM 1083 C CA . LYS A 1 134 ? 6.001 2.670 -15.025 1.00 80.19 134 LYS A CA 1
ATOM 1084 C C . LYS A 1 134 ? 5.512 3.755 -14.069 1.00 80.19 134 LYS A C 1
ATOM 1086 O O . LYS A 1 134 ? 5.146 3.451 -12.936 1.00 80.19 134 LYS A O 1
ATOM 1091 N N . GLU A 1 135 ? 5.479 5.002 -14.526 1.00 79.12 135 GLU A N 1
ATOM 1092 C CA . GLU A 1 135 ? 4.998 6.147 -13.754 1.00 79.12 135 GLU A CA 1
ATOM 1093 C C . GLU A 1 135 ? 3.509 6.027 -13.424 1.00 79.12 135 GLU A C 1
ATOM 1095 O O . GLU A 1 135 ? 3.114 6.325 -12.300 1.00 79.12 135 GLU A O 1
ATOM 1100 N N . ALA A 1 136 ? 2.684 5.540 -14.356 1.00 74.25 136 ALA A N 1
ATOM 1101 C CA . ALA A 1 136 ? 1.272 5.255 -14.099 1.00 74.25 136 ALA A CA 1
ATOM 1102 C C . ALA A 1 136 ? 1.095 4.214 -12.980 1.00 74.25 136 ALA A C 1
ATOM 1104 O O . ALA A 1 136 ? 0.272 4.401 -12.082 1.00 74.25 136 ALA A O 1
ATOM 1105 N N . GLY A 1 137 ? 1.931 3.168 -12.979 1.00 75.00 137 GLY A N 1
ATOM 1106 C CA . GLY A 1 137 ? 2.016 2.219 -11.872 1.00 75.00 137 GLY A CA 1
ATOM 1107 C C . GLY A 1 137 ? 2.383 2.914 -10.560 1.00 75.00 137 GLY A C 1
ATOM 1108 O O . GLY A 1 137 ? 1.643 2.811 -9.589 1.00 75.00 137 GLY A O 1
ATOM 1109 N N . MET A 1 138 ? 3.469 3.695 -10.530 1.00 73.69 138 MET A N 1
ATOM 1110 C CA . MET A 1 138 ? 3.906 4.413 -9.321 1.00 73.69 138 MET A CA 1
ATOM 1111 C C . MET A 1 138 ? 2.841 5.366 -8.764 1.00 73.69 138 MET A C 1
ATOM 1113 O O . MET A 1 138 ? 2.657 5.414 -7.549 1.00 73.69 138 MET A O 1
ATOM 1117 N N . ARG A 1 139 ? 2.095 6.060 -9.635 1.00 76.94 139 ARG A N 1
ATOM 1118 C CA . ARG A 1 139 ? 0.964 6.939 -9.277 1.00 76.94 139 ARG A CA 1
ATOM 1119 C C . ARG A 1 139 ? -0.230 6.209 -8.656 1.00 76.94 139 ARG A C 1
ATOM 1121 O O . ARG A 1 139 ? -1.162 6.875 -8.219 1.00 76.94 139 ARG A O 1
ATOM 1128 N N . SER A 1 140 ? -0.205 4.879 -8.643 1.00 81.44 140 SER A N 1
ATOM 1129 C CA . SER A 1 140 ? -1.216 4.026 -8.011 1.00 81.44 140 SER A CA 1
ATOM 1130 C C . SER A 1 140 ? -0.734 3.418 -6.687 1.00 81.44 140 SER A C 1
ATOM 1132 O O . SER A 1 140 ? -1.367 2.517 -6.137 1.00 81.44 140 SER A O 1
ATOM 1134 N N . THR A 1 141 ? 0.419 3.881 -6.190 1.00 87.12 141 THR A N 1
ATOM 1135 C CA . THR A 1 141 ? 0.868 3.619 -4.819 1.00 87.12 141 THR A CA 1
ATOM 1136 C C . THR A 1 141 ? 0.125 4.558 -3.887 1.00 87.12 141 THR A C 1
ATOM 1138 O O . THR A 1 141 ? 0.001 5.748 -4.172 1.00 87.12 141 THR A O 1
ATOM 1141 N N . SER A 1 142 ? -0.303 4.047 -2.745 1.00 91.38 142 SER A N 1
ATOM 1142 C CA . SER A 1 142 ? -1.053 4.818 -1.761 1.00 91.38 142 SER A CA 1
ATOM 1143 C C . SER A 1 142 ? -0.574 4.522 -0.349 1.00 91.38 142 SER A C 1
ATOM 1145 O O . SER A 1 142 ? 0.105 3.526 -0.082 1.00 91.38 142 SER A O 1
ATOM 1147 N N . SER A 1 143 ? -0.889 5.425 0.571 1.00 93.50 143 SER A N 1
ATOM 1148 C CA . SER A 1 143 ? -0.690 5.187 1.993 1.00 93.50 143 SER A CA 1
ATOM 1149 C C . SER A 1 143 ? -1.838 4.342 2.555 1.00 93.50 143 SER A C 1
ATOM 1151 O O . SER A 1 143 ? -2.982 4.452 2.111 1.00 93.50 143 SER A O 1
ATOM 1153 N N . LEU A 1 144 ? -1.540 3.477 3.529 1.00 94.62 144 LEU A N 1
ATOM 1154 C CA . LEU A 1 144 ? -2.536 2.560 4.098 1.00 94.62 144 LEU A CA 1
ATOM 1155 C C . LEU A 1 144 ? -3.725 3.302 4.733 1.00 94.62 144 LEU A C 1
ATOM 1157 O O . LEU A 1 144 ? -4.857 2.836 4.669 1.00 94.62 144 LEU A O 1
ATOM 1161 N N . ASP A 1 145 ? -3.480 4.446 5.359 1.00 91.94 145 ASP A N 1
ATOM 1162 C CA . ASP A 1 145 ? -4.517 5.286 5.958 1.00 91.94 145 ASP A CA 1
ATOM 1163 C C . ASP A 1 145 ? -5.492 5.852 4.914 1.00 91.94 145 ASP A C 1
ATOM 1165 O O . ASP A 1 145 ? -6.704 5.772 5.118 1.00 91.94 145 ASP A O 1
ATOM 1169 N N . SER A 1 146 ? -4.987 6.330 3.774 1.00 90.19 146 SER A N 1
ATOM 1170 C CA . SER A 1 146 ? -5.811 6.813 2.656 1.00 90.19 146 SER A CA 1
ATOM 1171 C C . SER A 1 146 ? -6.690 5.698 2.089 1.00 90.19 146 SER A C 1
ATOM 1173 O O . SER A 1 146 ? -7.874 5.889 1.824 1.00 90.19 146 SER A O 1
ATOM 1175 N N . GLU A 1 147 ? -6.125 4.501 1.975 1.00 92.25 147 GLU A N 1
ATOM 1176 C CA . GLU A 1 147 ? -6.831 3.295 1.552 1.00 92.25 147 GLU A CA 1
ATOM 1177 C C . GLU A 1 147 ? -7.916 2.870 2.545 1.00 92.25 147 GLU A C 1
ATOM 1179 O O . GLU A 1 147 ? -9.015 2.472 2.167 1.00 92.25 147 GLU A O 1
ATOM 1184 N N . ILE A 1 148 ? -7.628 2.946 3.844 1.00 92.12 148 ILE A N 1
ATOM 1185 C CA . ILE A 1 148 ? -8.595 2.615 4.892 1.00 92.12 148 ILE A CA 1
ATOM 1186 C C . ILE A 1 148 ? -9.724 3.654 4.958 1.00 92.12 148 ILE A C 1
ATOM 1188 O O . ILE A 1 148 ? -10.853 3.297 5.295 1.00 92.12 148 ILE A O 1
ATOM 1192 N N . ALA A 1 149 ? -9.469 4.916 4.605 1.00 89.12 149 ALA A N 1
ATOM 1193 C CA . ALA A 1 149 ? -10.508 5.945 4.558 1.00 89.12 149 ALA A CA 1
ATOM 1194 C C . ALA A 1 149 ? -11.620 5.613 3.546 1.00 89.12 149 ALA A C 1
ATOM 1196 O O . ALA A 1 149 ? -12.785 5.918 3.795 1.00 89.12 149 ALA A O 1
ATOM 1197 N N . LEU A 1 150 ? -11.272 4.933 2.450 1.00 88.69 150 LEU A N 1
ATOM 1198 C CA . LEU A 1 150 ? -12.206 4.452 1.429 1.00 88.69 150 LEU A CA 1
ATOM 1199 C C . LEU A 1 150 ? -12.542 2.964 1.596 1.00 88.69 150 LEU A C 1
ATOM 1201 O O . LEU A 1 150 ? -13.029 2.334 0.665 1.00 88.69 150 LEU A O 1
ATOM 1205 N N . VAL A 1 151 ? -12.316 2.371 2.775 1.00 91.50 151 VAL A N 1
ATOM 1206 C CA . VAL A 1 151 ? -12.478 0.920 2.960 1.00 91.50 151 VAL A CA 1
ATOM 1207 C C . VAL A 1 151 ? -13.899 0.436 2.688 1.00 91.50 151 VAL A C 1
ATOM 1209 O O . VAL A 1 151 ? -14.058 -0.714 2.314 1.00 91.50 151 VAL A O 1
ATOM 1212 N N . LEU A 1 152 ? -14.936 1.256 2.857 1.00 89.12 152 LEU A N 1
ATOM 1213 C CA . LEU A 1 152 ? -16.313 0.853 2.540 1.00 89.12 152 LEU A CA 1
ATOM 1214 C C . LEU A 1 152 ? -16.644 0.994 1.049 1.00 89.12 152 LEU A C 1
ATOM 1216 O O . LEU A 1 152 ? -17.470 0.235 0.544 1.00 89.12 152 LEU A O 1
ATOM 1220 N N . GLU A 1 153 ? -15.935 1.870 0.338 1.00 87.12 153 GLU A N 1
ATOM 1221 C CA . GLU A 1 153 ? -16.035 1.982 -1.110 1.00 87.12 153 GLU A CA 1
ATOM 1222 C C . GLU A 1 153 ? -15.288 0.813 -1.760 1.00 87.12 153 GLU A C 1
ATOM 1224 O O . GLU A 1 153 ? -14.131 0.505 -1.447 1.00 87.12 153 GLU A O 1
ATOM 1229 N N . LYS A 1 154 ? -15.984 0.088 -2.634 1.00 80.38 154 LYS A N 1
ATOM 1230 C CA . LYS A 1 154 ? -15.410 -1.072 -3.330 1.00 80.38 154 LYS A CA 1
ATOM 1231 C C . LYS A 1 154 ? -14.762 -0.668 -4.646 1.00 80.38 154 LYS A C 1
ATOM 1233 O O . LYS A 1 154 ? -13.721 -1.222 -4.989 1.00 80.38 154 LYS A O 1
ATOM 1238 N N . ASP A 1 155 ? -15.344 0.324 -5.312 1.00 83.31 155 ASP A N 1
ATOM 1239 C CA . ASP A 1 155 ? -14.983 0.729 -6.662 1.00 83.31 155 ASP A CA 1
ATOM 1240 C C . ASP A 1 155 ? -14.578 2.206 -6.670 1.00 83.31 155 ASP A C 1
ATOM 1242 O O . ASP A 1 155 ? -15.416 3.101 -6.737 1.00 83.31 155 ASP A O 1
ATOM 1246 N N . TYR A 1 156 ? -13.273 2.468 -6.596 1.00 85.50 156 TYR A N 1
ATOM 1247 C CA . TYR A 1 156 ? -12.707 3.806 -6.771 1.00 85.50 156 TYR A CA 1
ATOM 1248 C C . TYR A 1 156 ? -11.441 3.756 -7.639 1.00 85.50 156 TYR A C 1
ATOM 1250 O O . TYR A 1 156 ? -10.765 2.723 -7.701 1.00 85.50 156 TYR A O 1
ATOM 1258 N N . PRO A 1 157 ? -11.090 4.854 -8.336 1.00 85.00 157 PRO A N 1
ATOM 1259 C CA . PRO A 1 157 ? -9.888 4.892 -9.160 1.00 85.00 157 PRO A CA 1
ATOM 1260 C C . PRO A 1 157 ? -8.627 4.752 -8.300 1.00 85.00 157 PRO A C 1
ATOM 1262 O O . PRO A 1 157 ? -8.422 5.520 -7.370 1.00 85.00 157 PRO A O 1
ATOM 1265 N N . LEU A 1 158 ? -7.742 3.811 -8.636 1.00 84.38 158 LEU A N 1
ATOM 1266 C CA . LEU A 1 158 ? -6.501 3.600 -7.876 1.00 84.38 158 LEU A CA 1
ATOM 1267 C C . LEU A 1 158 ? -5.384 4.589 -8.233 1.00 84.38 158 LEU A C 1
ATOM 1269 O O . LEU A 1 158 ? -4.397 4.678 -7.512 1.00 84.38 158 LEU A O 1
ATOM 1273 N N . SER A 1 159 ? -5.505 5.298 -9.355 1.00 81.75 159 SER A N 1
ATOM 1274 C CA . SER A 1 159 ? -4.451 6.171 -9.869 1.00 81.75 159 SER A CA 1
ATOM 1275 C C . SER A 1 159 ? -4.726 7.644 -9.581 1.00 81.75 159 SER A C 1
ATOM 1277 O O . SER A 1 159 ? -5.788 8.155 -9.942 1.00 81.75 159 SER A O 1
ATOM 1279 N N . GLY A 1 160 ? -3.709 8.353 -9.091 1.00 77.69 160 GLY A N 1
ATOM 1280 C CA . GLY A 1 160 ? -3.745 9.805 -8.925 1.00 77.69 160 GLY A CA 1
ATOM 1281 C C . GLY A 1 160 ? -4.378 10.265 -7.611 1.00 77.69 160 GLY A C 1
ATOM 1282 O O . GLY A 1 160 ? -4.573 9.488 -6.683 1.00 77.69 160 GLY A O 1
ATOM 1283 N N . TRP A 1 161 ? -4.649 11.568 -7.520 1.00 76.62 161 TRP A N 1
ATOM 1284 C CA . TRP A 1 161 ? -5.225 12.176 -6.323 1.00 76.62 161 TRP A CA 1
ATOM 1285 C C . TRP A 1 161 ? -6.745 12.075 -6.346 1.00 76.62 161 TRP A C 1
ATOM 1287 O O . TRP A 1 161 ? -7.385 12.584 -7.267 1.00 76.62 161 TRP A O 1
ATOM 1297 N N . LEU A 1 162 ? -7.314 11.469 -5.305 1.00 80.81 162 LEU A N 1
ATOM 1298 C CA . LEU A 1 162 ? -8.752 11.477 -5.071 1.00 80.81 162 LEU A CA 1
ATOM 1299 C C . LEU A 1 162 ? -9.117 12.556 -4.044 1.00 80.81 162 LEU A C 1
ATOM 1301 O O . LEU A 1 162 ? -8.410 12.712 -3.044 1.00 80.81 162 LEU A O 1
ATOM 1305 N N . PRO A 1 163 ? -10.216 13.302 -4.252 1.00 79.44 163 PRO A N 1
ATOM 1306 C CA . PRO A 1 163 ? -10.737 14.184 -3.220 1.00 79.44 163 PRO A CA 1
ATOM 1307 C C . PRO A 1 163 ? -11.246 13.351 -2.039 1.00 79.44 163 PRO A C 1
ATOM 1309 O O . PRO A 1 163 ? -11.830 12.291 -2.233 1.00 79.44 163 PRO A O 1
ATOM 1312 N N . ASN A 1 164 ? -11.063 13.836 -0.810 1.00 76.69 164 ASN A N 1
ATOM 1313 C CA . ASN A 1 164 ? -11.694 13.222 0.357 1.00 76.69 164 ASN A CA 1
ATOM 1314 C C . ASN A 1 164 ? -13.208 13.509 0.316 1.00 76.69 164 ASN A C 1
ATOM 1316 O O . ASN A 1 164 ? -13.582 14.670 0.510 1.00 76.69 164 ASN A O 1
ATOM 1320 N N . PRO A 1 165 ? -14.080 12.503 0.117 1.00 73.31 165 PRO A N 1
ATOM 1321 C CA . PRO A 1 165 ? -15.518 12.736 -0.004 1.00 73.31 165 PRO A CA 1
ATOM 1322 C C . PRO A 1 165 ? -16.158 13.244 1.293 1.00 73.31 165 PRO A C 1
ATOM 1324 O O . PRO A 1 165 ? -17.206 13.878 1.254 1.00 73.31 165 PRO A O 1
ATOM 1327 N N . TYR A 1 166 ? -15.502 13.037 2.436 1.00 70.38 166 TYR A N 1
ATOM 1328 C CA . TYR A 1 166 ? -15.972 13.481 3.748 1.00 70.38 166 TYR A CA 1
ATOM 1329 C C . TYR A 1 166 ? -15.411 14.850 4.164 1.00 70.38 166 TYR A C 1
ATOM 1331 O O . TYR A 1 166 ? -15.611 15.284 5.301 1.00 70.38 166 TYR A O 1
ATOM 1339 N N . PHE A 1 167 ? -14.683 15.545 3.282 1.00 78.81 167 PHE A N 1
ATOM 1340 C CA . PHE A 1 167 ? -14.220 16.903 3.559 1.00 78.81 167 PHE A CA 1
ATOM 1341 C C . PHE A 1 167 ? -15.378 17.903 3.448 1.00 78.81 167 PHE A C 1
ATOM 1343 O O . PHE A 1 167 ? -16.011 18.026 2.402 1.00 78.81 167 PHE A O 1
ATOM 1350 N N . ILE A 1 168 ? -15.611 18.666 4.521 1.00 76.94 168 ILE A N 1
ATOM 1351 C CA . ILE A 1 168 ? -16.753 19.590 4.670 1.00 76.94 168 ILE A CA 1
ATOM 1352 C C . ILE A 1 168 ? -16.853 20.595 3.508 1.00 76.94 168 ILE A C 1
ATOM 1354 O O . ILE A 1 168 ? -17.953 20.944 3.090 1.00 76.94 168 ILE A O 1
ATOM 1358 N N . GLY A 1 169 ? -15.723 21.016 2.928 1.00 79.25 169 GLY A N 1
ATOM 1359 C CA . GLY A 1 169 ? -15.698 21.938 1.784 1.00 79.25 169 GLY A CA 1
ATOM 1360 C C . GLY A 1 169 ? -16.276 21.382 0.473 1.00 79.25 169 GLY A C 1
ATOM 1361 O O . GLY A 1 169 ? -16.372 22.127 -0.502 1.00 79.25 169 GLY A O 1
ATOM 1362 N N . TYR A 1 170 ? -16.651 20.100 0.425 1.00 76.06 170 TYR A N 1
ATOM 1363 C CA . TYR A 1 170 ? -17.292 19.460 -0.728 1.00 76.06 170 TYR A CA 1
ATOM 1364 C C . TYR A 1 170 ? -18.781 19.140 -0.520 1.00 76.06 170 TYR A C 1
ATOM 1366 O O . TYR A 1 170 ? -19.361 18.498 -1.388 1.00 76.06 170 TYR A O 1
ATOM 1374 N N . GLY A 1 171 ? -19.408 19.606 0.570 1.00 61.84 171 GLY A N 1
ATOM 1375 C CA . GLY A 1 171 ? -20.768 19.215 0.982 1.00 61.84 171 GLY A CA 1
ATOM 1376 C C . GLY A 1 171 ? -21.874 19.331 -0.081 1.00 61.84 171 GLY A C 1
ATOM 1377 O O . GLY A 1 171 ? -22.783 18.509 -0.077 1.00 61.84 171 GLY A O 1
ATOM 1378 N N . ASP A 1 172 ? -21.758 20.269 -1.027 1.00 66.88 172 ASP A N 1
ATOM 1379 C CA . ASP A 1 172 ? -22.758 20.490 -2.089 1.00 66.88 172 ASP A CA 1
ATOM 1380 C C . ASP A 1 172 ? -22.347 19.922 -3.463 1.00 66.88 172 ASP A C 1
ATOM 1382 O O . ASP A 1 172 ? -23.010 20.168 -4.472 1.00 66.88 172 ASP A O 1
ATOM 1386 N N . LYS A 1 173 ? -21.220 19.199 -3.554 1.00 69.69 173 LYS A N 1
ATOM 1387 C CA . LYS A 1 173 ? -20.685 18.691 -4.827 1.00 69.69 173 LYS A CA 1
ATOM 1388 C C . LYS A 1 173 ? -20.861 17.181 -4.935 1.00 69.69 173 LYS A C 1
ATOM 1390 O O . LYS A 1 173 ? -20.325 16.424 -4.133 1.00 69.69 173 LYS A O 1
ATOM 1395 N N . THR A 1 174 ? -21.507 16.728 -6.008 1.00 65.50 174 THR A N 1
ATOM 1396 C CA . THR A 1 174 ? -21.455 15.323 -6.431 1.00 65.50 174 THR A CA 1
ATOM 1397 C C . THR A 1 174 ? -20.045 14.998 -6.921 1.00 65.50 174 THR A C 1
ATOM 1399 O O . THR A 1 174 ? -19.634 15.436 -7.998 1.00 65.50 174 THR A O 1
ATOM 1402 N N . LEU A 1 175 ? -19.283 14.255 -6.122 1.00 69.62 175 LEU A N 1
ATOM 1403 C CA . LEU A 1 175 ? -17.963 13.760 -6.501 1.00 69.62 175 LEU A CA 1
ATOM 1404 C C . LEU A 1 175 ? -18.124 12.452 -7.288 1.00 69.62 175 LEU A C 1
ATOM 1406 O O . LEU A 1 175 ? -18.857 11.566 -6.864 1.00 69.62 175 LEU A O 1
ATOM 1410 N N . SER A 1 176 ? -17.403 12.293 -8.401 1.00 63.53 176 SER A N 1
ATOM 1411 C CA . SER A 1 176 ? -17.453 11.102 -9.275 1.00 63.53 176 SER A CA 1
ATOM 1412 C C . SER A 1 176 ? -16.958 9.796 -8.633 1.00 63.53 176 SER A C 1
ATOM 1414 O O . SER A 1 176 ? -16.919 8.765 -9.298 1.00 63.53 176 SER A O 1
ATOM 1416 N N . ILE A 1 177 ? -16.557 9.844 -7.362 1.00 63.19 177 ILE A N 1
ATOM 1417 C CA . ILE A 1 177 ? -15.989 8.731 -6.594 1.00 63.19 177 ILE A CA 1
ATOM 1418 C C . ILE A 1 177 ? -16.965 8.137 -5.569 1.00 63.19 177 ILE A C 1
ATOM 1420 O O . ILE A 1 177 ? -16.593 7.185 -4.895 1.00 63.19 177 ILE A O 1
ATOM 1424 N N . VAL A 1 178 ? -18.172 8.696 -5.416 1.00 52.72 178 VAL A N 1
ATOM 1425 C CA . VAL A 1 178 ? -19.167 8.216 -4.443 1.00 52.72 178 VAL A CA 1
ATOM 1426 C C . VAL A 1 178 ? -20.392 7.698 -5.207 1.00 52.72 178 VAL A C 1
ATOM 1428 O O . VAL A 1 178 ? -20.967 8.465 -5.986 1.00 52.72 178 VAL A O 1
ATOM 1431 N N . PRO A 1 179 ? -20.823 6.435 -5.025 1.00 38.97 179 PRO A N 1
ATOM 1432 C CA . PRO A 1 179 ? -22.148 6.017 -5.460 1.00 38.97 179 PRO A CA 1
ATOM 1433 C C . PRO A 1 179 ? -23.195 6.842 -4.706 1.00 38.97 179 PRO A C 1
ATOM 1435 O O . PRO A 1 179 ? -23.046 7.107 -3.515 1.00 38.97 179 PRO A O 1
ATOM 1438 N N . THR A 1 180 ? -24.250 7.275 -5.392 1.00 36.44 180 THR A N 1
ATOM 1439 C CA . THR A 1 180 ? -25.367 7.981 -4.753 1.00 36.44 180 THR A CA 1
ATOM 1440 C C . THR A 1 180 ? -25.934 7.106 -3.631 1.00 36.44 180 THR A C 1
ATOM 1442 O O . THR A 1 180 ? -26.314 5.965 -3.895 1.00 36.44 180 THR A O 1
ATOM 1445 N N . ILE A 1 181 ? -25.912 7.625 -2.398 1.00 35.53 181 ILE A N 1
ATOM 1446 C CA . ILE A 1 181 ? -26.489 6.980 -1.206 1.00 35.53 181 ILE A CA 1
ATOM 1447 C C . ILE A 1 181 ? -28.004 6.861 -1.378 1.00 35.53 181 ILE A C 1
ATOM 1449 O O . ILE A 1 181 ? -28.608 7.859 -1.838 1.00 35.53 181 ILE A O 1
#

Organism: NCBI:txid2841695

Foldseek 3Di:
DEFEPVDPCRVVVVVVVCVVVVNDPLPYDYFHAALEQEDEPVRCVPGPLVSVLVSQVVVPDPDHDDDDDYTHSDHFKYFFHDDDPVRVVVLVVLVVVLVVLVVVLVVCVPPDPVVNPVSVVVNVVSVVVNVVVVVQRVQLMDTSVVCVLCSNQPDADSGHDDDNCPPPVCVPPDGPGDDDD

InterPro domains:
  IPR022265 Conserved hypothetical protein CHP03790 [TIGR03790] (2-167)

Secondary structure (DSSP, 8-state):
-EEESSSTTHHHHHHHHHHHTT--GGGPEEE----SSEE-HHHIIIIIIHHHHHHHHHT-SSS------B-TTS-SEEPPPPPPHHHHHHHHHHHHHHHHHHHHHHHTTTS-HHHHHHHHHHHHHHHHHHHHHHHHHHTT-EEHHHHHHTTT-S----SSPPP-TT-GGGTT---TTS---

Sequence (181 aa):
MLANINAARSIGLANYYMTKREIPQENLVKLWVTDNETCSRSDYDKKVAGPVRRFIEQKNSERPIRCLVIMYGLPLRVSPPEMSRAERESMQIMIRKQQDLTNQLNRIKGEKPEDQKNIKEALNDINKKISNLKEAGMRSTSSLDSEIALVLEKDYPLSGWLPNPYFIGYGDKTLSIVPTI

Radius of gyration: 23.59 Å; chains: 1; bounding box: 57×33×70 Å